Protein AF-A0A6N7QEK1-F1 (afdb_monomer)

Structure (mmCIF, N/CA/C/O backbone):
data_AF-A0A6N7QEK1-F1
#
_entry.id   AF-A0A6N7QEK1-F1
#
loop_
_atom_site.group_PDB
_atom_site.id
_atom_site.type_symbol
_atom_site.label_atom_id
_atom_site.label_alt_id
_atom_site.label_comp_id
_atom_site.label_asym_id
_atom_site.label_entity_id
_atom_site.label_seq_id
_atom_site.pdbx_PDB_ins_code
_atom_site.Cartn_x
_atom_site.Cartn_y
_atom_site.Cartn_z
_atom_site.occupancy
_atom_site.B_iso_or_equiv
_atom_site.auth_seq_id
_atom_site.auth_comp_id
_atom_site.auth_asym_id
_atom_site.auth_atom_id
_atom_site.pdbx_PDB_model_num
ATOM 1 N N . MET A 1 1 ? -31.176 -41.684 11.233 1.00 45.12 1 MET A N 1
ATOM 2 C CA . MET A 1 1 ? -31.061 -40.210 11.232 1.00 45.12 1 MET A CA 1
ATOM 3 C C . MET A 1 1 ? -29.591 -39.847 11.096 1.00 45.12 1 MET A C 1
ATOM 5 O O . MET A 1 1 ? -28.869 -39.969 12.072 1.00 45.12 1 MET A O 1
ATOM 9 N N . ILE A 1 2 ? -29.130 -39.475 9.901 1.00 43.88 2 ILE A N 1
ATOM 10 C CA . ILE A 1 2 ? -27.797 -38.887 9.700 1.00 43.88 2 ILE A CA 1
ATOM 11 C C . ILE A 1 2 ? -28.019 -37.669 8.807 1.00 43.88 2 ILE A C 1
ATOM 13 O O . ILE A 1 2 ? -28.323 -37.806 7.626 1.00 43.88 2 ILE A O 1
ATOM 17 N N . LEU A 1 3 ? -27.988 -36.487 9.421 1.00 45.28 3 LEU A N 1
ATOM 18 C CA . LEU A 1 3 ? -28.118 -35.204 8.742 1.00 45.28 3 LEU A CA 1
ATOM 19 C C . LEU A 1 3 ? -26.715 -34.811 8.254 1.00 45.28 3 LEU A C 1
ATOM 21 O O . LEU A 1 3 ? -25.863 -34.423 9.051 1.00 45.28 3 LEU A O 1
ATOM 25 N N . SER A 1 4 ? -26.451 -34.979 6.961 1.00 52.22 4 SER A N 1
ATOM 26 C CA . SER A 1 4 ? -25.190 -34.575 6.336 1.00 52.22 4 SER A CA 1
ATOM 27 C C . SER A 1 4 ? -25.137 -33.053 6.189 1.00 52.22 4 SER A C 1
ATOM 29 O O . SER A 1 4 ? -25.904 -32.457 5.436 1.00 52.22 4 SER A O 1
ATOM 31 N N . LEU A 1 5 ? -24.215 -32.432 6.923 1.00 52.25 5 LEU A N 1
ATOM 32 C CA . LEU A 1 5 ? -23.896 -31.010 6.857 1.00 52.25 5 LEU A CA 1
ATOM 33 C C . LEU A 1 5 ? -23.026 -30.749 5.611 1.00 52.25 5 LEU A C 1
ATOM 35 O O . LEU A 1 5 ? -21.840 -31.070 5.593 1.00 52.25 5 LEU A O 1
ATOM 39 N N . LEU A 1 6 ? -23.611 -30.189 4.552 1.00 54.72 6 LEU A N 1
ATOM 40 C CA . LEU A 1 6 ? -22.869 -29.710 3.383 1.00 54.72 6 LEU A CA 1
ATOM 41 C C . LEU A 1 6 ? -22.299 -28.317 3.682 1.00 54.72 6 LEU A C 1
ATOM 43 O O . LEU A 1 6 ? -23.001 -27.310 3.608 1.00 54.72 6 LEU A O 1
ATOM 47 N N . MET A 1 7 ? -21.009 -28.267 4.020 1.00 50.28 7 MET A N 1
ATOM 48 C CA . MET A 1 7 ? -20.210 -27.041 4.009 1.00 50.28 7 MET A CA 1
ATOM 49 C C . MET A 1 7 ? -20.130 -26.507 2.573 1.00 50.28 7 MET A C 1
ATOM 51 O O . MET A 1 7 ? -19.424 -27.053 1.727 1.00 50.28 7 MET A O 1
ATOM 55 N N . GLN A 1 8 ? -20.856 -25.425 2.297 1.00 48.22 8 GLN A N 1
ATOM 56 C CA . GLN A 1 8 ? -20.682 -24.637 1.081 1.00 48.22 8 GLN A CA 1
ATOM 57 C C . GLN A 1 8 ? -19.340 -23.906 1.167 1.00 48.22 8 GLN A C 1
ATOM 59 O O . GLN A 1 8 ? -19.201 -22.905 1.870 1.00 48.22 8 GLN A O 1
ATOM 64 N N . MET A 1 9 ? -18.335 -24.410 0.451 1.00 47.25 9 MET A N 1
ATOM 65 C CA . MET A 1 9 ? -17.132 -23.636 0.173 1.00 47.25 9 MET A CA 1
ATOM 66 C C . MET A 1 9 ? -17.516 -22.494 -0.766 1.00 47.25 9 MET A C 1
ATOM 68 O O . MET A 1 9 ? -17.665 -22.684 -1.971 1.00 47.25 9 MET A O 1
ATOM 72 N N . ALA A 1 10 ? -17.700 -21.300 -0.207 1.00 49.44 10 ALA A N 1
ATOM 73 C CA . ALA A 1 10 ? -17.768 -20.078 -0.987 1.00 49.44 10 ALA A CA 1
ATOM 74 C C . ALA A 1 10 ? -16.411 -19.882 -1.678 1.00 49.44 10 ALA A C 1
ATOM 76 O O . ALA A 1 10 ? -15.442 -19.410 -1.077 1.00 49.44 10 ALA A O 1
ATOM 77 N N . THR A 1 11 ? -16.328 -20.271 -2.948 1.00 48.81 11 THR A N 1
ATOM 78 C CA . THR A 1 11 ? -15.215 -19.926 -3.827 1.00 48.81 11 THR A CA 1
ATOM 79 C C . THR A 1 11 ? -15.265 -18.421 -4.054 1.00 48.81 11 THR A C 1
ATOM 81 O O . THR A 1 11 ? -15.904 -17.936 -4.987 1.00 48.81 11 THR A O 1
ATOM 84 N N . SER A 1 12 ? -14.634 -17.662 -3.158 1.00 50.06 12 SER A N 1
ATOM 85 C CA . SER A 1 12 ? -14.343 -16.254 -3.406 1.00 50.06 12 SER A CA 1
ATOM 86 C C . SER A 1 12 ? -13.367 -16.200 -4.575 1.00 50.06 12 SER A C 1
ATOM 88 O O . SER A 1 12 ? -12.164 -16.409 -4.427 1.00 50.06 12 SER A O 1
ATOM 90 N N . THR A 1 13 ? -13.909 -16.000 -5.774 1.00 53.50 13 THR A N 1
ATOM 91 C CA . THR A 1 13 ? -13.109 -15.711 -6.959 1.00 53.50 13 THR A CA 1
ATOM 92 C C . THR A 1 13 ? -12.228 -14.505 -6.641 1.00 53.50 13 THR A C 1
ATOM 94 O O . THR A 1 13 ? -12.760 -13.493 -6.165 1.00 53.50 13 THR A O 1
ATOM 97 N N . PRO A 1 14 ? -10.902 -14.594 -6.843 1.00 61.53 14 PRO A N 1
ATOM 98 C CA . PRO A 1 14 ? -10.021 -13.465 -6.597 1.00 61.53 14 PRO A CA 1
ATOM 99 C C . PRO A 1 14 ? -10.489 -12.261 -7.430 1.00 61.53 14 PRO A C 1
ATOM 101 O O . PRO A 1 14 ? -10.982 -12.443 -8.548 1.00 61.53 14 PRO A O 1
ATOM 104 N N . PRO A 1 15 ? -10.397 -11.035 -6.887 1.00 63.78 15 PRO A N 1
ATOM 105 C CA . PRO A 1 15 ? -10.829 -9.851 -7.611 1.00 63.78 15 PRO A CA 1
ATOM 106 C C . PRO A 1 15 ? -10.034 -9.736 -8.914 1.00 63.78 15 PRO A C 1
ATOM 108 O O . PRO A 1 15 ? -8.809 -9.825 -8.913 1.00 63.78 15 PRO A O 1
ATOM 111 N N . MET A 1 16 ? -10.744 -9.546 -10.027 1.00 64.25 16 MET A N 1
ATOM 112 C CA . MET A 1 16 ? -10.110 -9.340 -11.327 1.00 64.25 16 MET A CA 1
ATOM 113 C C . MET A 1 16 ? -9.205 -8.100 -11.282 1.00 64.25 16 MET A C 1
ATOM 115 O O . MET A 1 16 ? -9.597 -7.094 -10.662 1.00 64.25 16 MET A O 1
ATOM 119 N N . PRO A 1 17 ? -8.039 -8.137 -11.958 1.00 63.72 17 PRO A N 1
ATOM 120 C CA . PRO A 1 17 ? -7.184 -6.967 -12.077 1.00 63.72 17 PRO A CA 1
ATOM 121 C C . PRO A 1 17 ? -7.990 -5.798 -12.663 1.00 63.72 17 PRO A C 1
ATOM 123 O O . PRO A 1 17 ? -8.892 -6.010 -13.484 1.00 63.72 17 PRO A O 1
ATOM 126 N N . PRO A 1 18 ? -7.743 -4.563 -12.198 1.00 55.94 18 PRO A N 1
ATOM 127 C CA . PRO A 1 18 ? -8.453 -3.404 -12.711 1.00 55.94 18 PRO A CA 1
ATOM 128 C C . PRO A 1 18 ? -8.216 -3.269 -14.225 1.00 55.94 18 PRO A C 1
ATOM 130 O O . PRO A 1 18 ? -7.107 -3.527 -14.697 1.00 55.94 18 PRO A O 1
ATOM 133 N N . PRO A 1 19 ? -9.233 -2.865 -15.007 1.00 55.81 19 PRO A N 1
ATOM 134 C CA . PRO A 1 19 ? -8.999 -2.482 -16.390 1.00 55.81 19 PRO A CA 1
ATOM 135 C C . PRO A 1 19 ? -8.031 -1.295 -16.418 1.00 55.81 19 PRO A C 1
ATOM 137 O O . PRO A 1 19 ? -8.173 -0.361 -15.622 1.00 55.81 19 PRO A O 1
ATOM 140 N N . ALA A 1 20 ? -7.062 -1.330 -17.336 1.00 52.34 20 ALA A N 1
ATOM 141 C CA . ALA A 1 20 ? -6.162 -0.207 -17.564 1.00 52.34 20 ALA A CA 1
ATOM 142 C C . ALA A 1 20 ? -6.995 1.061 -17.811 1.00 52.34 20 ALA A C 1
ATOM 144 O O . ALA A 1 20 ? -7.919 1.055 -18.634 1.00 52.34 20 ALA A O 1
ATOM 145 N N . SER A 1 21 ? -6.712 2.137 -17.072 1.00 50.22 21 SER A N 1
ATOM 146 C CA . SER A 1 21 ? -7.396 3.410 -17.291 1.00 50.22 21 SER A CA 1
ATOM 147 C C . SER A 1 21 ? -7.115 3.862 -18.720 1.00 50.22 21 SER A C 1
ATOM 149 O O . SER A 1 21 ? -5.955 3.978 -19.116 1.00 50.22 21 SER A O 1
ATOM 151 N N . ARG A 1 22 ? -8.167 4.092 -19.513 1.00 48.38 22 ARG A N 1
ATOM 152 C CA . ARG A 1 22 ? -8.030 4.617 -20.874 1.00 48.38 22 ARG A CA 1
ATOM 153 C C . ARG A 1 22 ? -7.287 5.954 -20.815 1.00 48.38 22 ARG A C 1
ATOM 155 O O . ARG A 1 22 ? -7.847 6.948 -20.370 1.00 48.38 22 ARG A O 1
ATOM 162 N N . GLY A 1 23 ? -6.041 5.930 -21.282 1.00 58.25 23 GLY A N 1
ATOM 163 C CA . GLY A 1 23 ? -5.138 7.074 -21.360 1.00 58.25 23 GLY A CA 1
ATOM 164 C C . GLY A 1 23 ? -4.291 7.263 -20.099 1.00 58.25 23 GLY A C 1
ATOM 165 O O . GLY A 1 23 ? -4.827 7.410 -19.008 1.00 58.25 23 GLY A O 1
ATOM 166 N N . LEU A 1 24 ? -2.969 7.320 -20.296 1.00 63.78 24 LEU A N 1
ATOM 167 C CA . LEU A 1 24 ? -1.886 7.706 -19.374 1.00 63.78 24 LEU A CA 1
ATOM 168 C C . LEU A 1 24 ? -1.204 6.633 -18.525 1.00 63.78 24 LEU A C 1
ATOM 170 O O . LEU A 1 24 ? -0.053 6.886 -18.198 1.00 63.78 24 LEU A O 1
ATOM 174 N N . CYS A 1 25 ? -1.809 5.488 -18.203 1.00 74.06 25 CYS A N 1
ATOM 175 C CA . CYS A 1 25 ? -1.156 4.462 -17.376 1.00 74.06 25 CYS A CA 1
ATOM 176 C C . CYS A 1 25 ? -1.073 3.107 -18.084 1.00 74.06 25 CYS A C 1
ATOM 178 O O . CYS A 1 25 ? -2.095 2.573 -18.519 1.00 74.06 25 CYS A O 1
ATOM 180 N N . THR A 1 26 ? 0.125 2.526 -18.136 1.00 82.44 26 THR A N 1
ATOM 181 C CA . THR A 1 26 ? 0.377 1.222 -18.766 1.00 82.44 26 THR A CA 1
ATOM 182 C C . THR A 1 26 ? 0.891 0.235 -17.720 1.00 82.44 26 THR A C 1
ATOM 184 O O . THR A 1 26 ? 1.823 0.582 -16.992 1.00 82.44 26 THR A O 1
ATOM 187 N N . PRO A 1 27 ? 0.323 -0.983 -17.619 1.00 83.44 27 PRO A N 1
ATOM 188 C CA . PRO A 1 27 ? 0.877 -2.028 -16.770 1.00 83.44 27 PRO A CA 1
ATOM 189 C C . PRO A 1 27 ? 2.327 -2.342 -17.136 1.00 83.44 27 PRO A C 1
ATOM 191 O O . PRO A 1 27 ? 2.661 -2.449 -18.316 1.00 83.44 27 PRO A O 1
ATOM 194 N N . VAL A 1 28 ? 3.172 -2.522 -16.126 1.00 84.94 28 VAL A N 1
ATOM 195 C CA . VAL A 1 28 ? 4.573 -2.923 -16.295 1.00 84.94 28 VAL A CA 1
ATOM 196 C C . VAL A 1 28 ? 4.891 -4.139 -15.441 1.00 84.94 28 VAL A C 1
ATOM 198 O O . VAL A 1 28 ? 4.098 -4.555 -14.595 1.00 84.94 28 VAL A O 1
ATOM 201 N N . GLN A 1 29 ? 6.057 -4.735 -15.673 1.00 83.19 29 GLN A N 1
ATOM 202 C CA . GLN A 1 29 ? 6.479 -5.875 -14.877 1.00 83.19 29 GLN A CA 1
ATOM 203 C C . GLN A 1 29 ? 6.806 -5.462 -13.421 1.00 83.19 29 GLN A C 1
ATOM 205 O O . GLN A 1 29 ? 7.299 -4.353 -13.190 1.00 83.19 29 GLN A O 1
ATOM 210 N N . PRO A 1 30 ? 6.552 -6.338 -12.429 1.00 77.19 30 PRO A N 1
ATOM 211 C CA . PRO A 1 30 ? 6.791 -6.075 -11.005 1.00 77.19 30 PRO A CA 1
ATOM 212 C C . PRO A 1 30 ? 8.190 -5.570 -10.639 1.00 77.19 30 PRO A C 1
ATOM 214 O O . PRO A 1 30 ? 8.325 -4.750 -9.734 1.00 77.19 30 PRO A O 1
ATOM 217 N N . GLU A 1 31 ? 9.237 -6.005 -11.337 1.00 75.62 31 GLU A N 1
ATOM 218 C CA . GLU A 1 31 ? 10.616 -5.573 -11.075 1.00 75.62 31 GLU A CA 1
ATOM 219 C C . GLU A 1 31 ? 10.828 -4.058 -11.221 1.00 75.62 31 GLU A C 1
ATOM 221 O O . GLU A 1 31 ? 11.713 -3.497 -10.579 1.00 75.62 31 GLU A O 1
ATOM 226 N N . PHE A 1 32 ? 9.981 -3.373 -11.993 1.00 72.81 32 PHE A N 1
ATOM 227 C CA . PHE A 1 32 ? 10.042 -1.920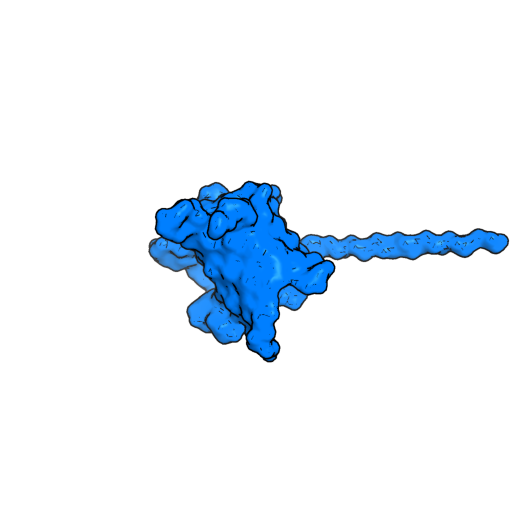 -12.146 1.00 72.81 32 PHE A CA 1
ATOM 228 C C . PHE A 1 32 ? 9.363 -1.167 -11.002 1.00 72.81 32 PHE A C 1
ATOM 230 O O . PHE A 1 32 ? 9.567 0.035 -10.850 1.00 72.81 32 PHE A O 1
ATOM 237 N N . ALA A 1 33 ? 8.554 -1.846 -10.188 1.00 64.81 33 ALA A N 1
ATOM 238 C CA . ALA A 1 33 ? 7.735 -1.196 -9.177 1.00 64.81 33 ALA A CA 1
ATOM 239 C C . ALA A 1 33 ? 8.567 -0.691 -7.975 1.00 64.81 33 ALA A C 1
ATOM 241 O O . ALA A 1 33 ? 8.103 0.180 -7.248 1.00 64.81 33 ALA A O 1
ATOM 242 N N . LYS A 1 34 ? 9.799 -1.187 -7.770 1.00 68.06 34 LYS A N 1
ATOM 243 C CA . LYS A 1 34 ? 10.653 -0.877 -6.599 1.00 68.06 34 LYS A CA 1
ATOM 244 C C . LYS A 1 34 ? 9.930 -1.063 -5.247 1.00 68.06 34 LYS A C 1
ATOM 246 O O . LYS A 1 34 ? 10.203 -0.341 -4.293 1.00 68.06 34 LYS A O 1
ATOM 251 N N . PHE A 1 35 ? 9.004 -2.021 -5.160 1.00 67.44 35 PHE A N 1
ATOM 252 C CA . PHE A 1 35 ? 8.377 -2.434 -3.899 1.00 67.44 35 PHE A CA 1
ATOM 253 C C . PHE A 1 35 ? 9.148 -3.608 -3.309 1.00 67.44 35 PHE A C 1
ATOM 255 O O . PHE A 1 35 ? 9.600 -4.487 -4.047 1.00 67.44 35 PHE A O 1
ATOM 262 N N . GLN A 1 36 ? 9.253 -3.642 -1.983 1.00 72.19 36 GLN A N 1
ATOM 263 C CA . GLN A 1 36 ? 9.688 -4.851 -1.297 1.00 72.19 36 GLN A CA 1
ATOM 264 C C . GLN A 1 36 ? 8.544 -5.870 -1.366 1.00 72.19 36 GLN A C 1
ATOM 266 O O . GLN A 1 36 ? 7.370 -5.535 -1.196 1.00 72.19 36 GLN A O 1
ATOM 271 N N . VAL A 1 37 ? 8.885 -7.100 -1.728 1.00 72.88 37 VAL A N 1
ATOM 272 C CA . VAL A 1 37 ? 7.934 -8.193 -1.944 1.00 72.88 37 VAL A CA 1
ATOM 273 C C . VAL A 1 37 ? 8.086 -9.201 -0.826 1.00 72.88 37 VAL A C 1
ATOM 275 O O . VAL A 1 37 ? 9.174 -9.348 -0.284 1.00 72.88 37 VAL A O 1
ATOM 278 N N . ASP A 1 38 ? 7.002 -9.901 -0.507 1.00 74.75 38 ASP A N 1
ATOM 279 C CA . ASP A 1 38 ? 6.962 -10.884 0.577 1.00 74.75 38 ASP A CA 1
ATOM 280 C C . ASP A 1 38 ? 7.258 -10.278 1.960 1.00 74.75 38 ASP A C 1
ATOM 282 O O . ASP A 1 38 ? 7.671 -10.978 2.887 1.00 74.75 38 ASP A O 1
ATOM 286 N N . GLU A 1 39 ? 6.936 -8.992 2.104 1.00 77.81 39 GLU A N 1
ATOM 287 C CA . GLU A 1 39 ? 7.063 -8.211 3.330 1.00 77.81 39 GLU A CA 1
ATOM 288 C C . GLU A 1 39 ? 5.703 -7.919 3.969 1.00 77.81 39 GLU A C 1
ATOM 290 O O . GLU A 1 39 ? 4.651 -7.873 3.308 1.00 77.81 39 GLU A O 1
ATOM 295 N N . ASP A 1 40 ? 5.757 -7.702 5.281 1.00 88.56 40 ASP A N 1
ATOM 296 C CA . ASP A 1 40 ? 4.643 -7.190 6.066 1.00 88.56 40 ASP A CA 1
ATOM 297 C C . ASP A 1 40 ? 4.806 -5.683 6.268 1.00 88.56 40 ASP A C 1
ATOM 299 O O . ASP A 1 40 ? 5.889 -5.183 6.565 1.00 88.56 40 ASP A O 1
ATOM 303 N N . TYR A 1 41 ? 3.703 -4.957 6.146 1.00 89.19 41 TYR A N 1
ATOM 304 C CA . TYR A 1 41 ? 3.635 -3.520 6.350 1.00 89.19 41 TYR A CA 1
ATOM 305 C C . TYR A 1 41 ? 2.640 -3.189 7.460 1.00 89.19 41 TYR A C 1
ATOM 307 O O . TYR A 1 41 ? 1.552 -3.767 7.527 1.00 89.19 41 TYR A O 1
ATOM 315 N N . HIS A 1 42 ? 2.955 -2.184 8.267 1.00 91.94 42 HIS A N 1
ATOM 316 C CA . HIS A 1 42 ? 1.965 -1.421 9.008 1.00 91.94 42 HIS A CA 1
ATOM 317 C C . HIS A 1 42 ? 1.234 -0.472 8.062 1.00 91.94 42 HIS A C 1
ATOM 319 O O . HIS A 1 42 ? 1.855 0.232 7.263 1.00 91.94 42 HIS A O 1
ATOM 325 N N . VAL A 1 43 ? -0.093 -0.423 8.173 1.00 90.25 43 VAL A N 1
ATOM 326 C CA . VAL A 1 43 ? -0.915 0.518 7.406 1.00 90.25 43 VAL A CA 1
ATOM 327 C C . VAL A 1 43 ? -1.612 1.499 8.326 1.00 90.25 43 VAL A C 1
ATOM 329 O O . VAL A 1 43 ? -2.125 1.121 9.382 1.00 90.25 43 VAL A O 1
ATOM 332 N N . ILE A 1 44 ? -1.651 2.758 7.902 1.00 90.31 44 ILE A N 1
ATOM 333 C CA . ILE A 1 44 ? -2.422 3.827 8.534 1.00 90.31 44 ILE A CA 1
ATOM 334 C C . ILE A 1 44 ? -3.203 4.522 7.431 1.00 90.31 44 ILE A C 1
ATOM 336 O O . ILE A 1 44 ? -2.640 4.868 6.397 1.00 90.31 44 ILE A O 1
ATOM 340 N N . GLY A 1 45 ? -4.493 4.752 7.634 1.00 87.75 45 GLY A N 1
ATOM 341 C CA . GLY A 1 45 ? -5.289 5.450 6.640 1.00 87.75 45 GLY A CA 1
ATOM 342 C C . GLY A 1 45 ? -6.516 6.135 7.206 1.00 87.75 45 GLY A C 1
ATOM 343 O O . GLY A 1 45 ? -6.837 6.034 8.390 1.00 87.75 45 GLY A O 1
ATOM 344 N N . GLN A 1 46 ? -7.220 6.841 6.331 1.00 85.62 46 GLN A N 1
ATOM 345 C CA . GLN A 1 46 ? -8.464 7.530 6.634 1.00 85.62 46 GLN A CA 1
ATOM 346 C C . GLN A 1 46 ? -9.551 7.080 5.665 1.00 85.62 46 GLN A C 1
ATOM 348 O O . GLN A 1 46 ? -9.406 7.196 4.452 1.00 85.62 46 GLN A O 1
ATOM 353 N N . GLN A 1 47 ? -10.671 6.583 6.181 1.00 77.00 47 GLN A N 1
ATOM 354 C CA . GLN A 1 47 ? -11.828 6.255 5.353 1.00 77.00 47 GLN A CA 1
ATOM 355 C C . GLN A 1 47 ? -12.436 7.537 4.783 1.00 77.00 47 GLN A C 1
ATOM 357 O O . GLN A 1 47 ? -12.914 8.372 5.543 1.00 77.00 47 GLN A O 1
ATOM 362 N N . ARG A 1 48 ? -12.525 7.673 3.455 1.00 72.44 48 ARG A N 1
ATOM 363 C CA . ARG A 1 48 ? -13.135 8.865 2.838 1.00 72.44 48 ARG A CA 1
ATOM 364 C C . ARG A 1 48 ? -14.567 9.115 3.317 1.00 72.44 48 ARG A C 1
ATOM 366 O O . ARG A 1 48 ? -14.907 10.232 3.682 1.00 72.44 48 ARG A O 1
ATOM 373 N N . ARG A 1 49 ? -15.422 8.084 3.291 1.00 73.94 49 ARG A N 1
ATOM 374 C CA . ARG A 1 49 ? -16.868 8.241 3.549 1.00 73.94 49 ARG A CA 1
ATOM 375 C C . ARG A 1 49 ? -17.167 8.738 4.965 1.00 73.94 49 ARG A C 1
ATOM 377 O O . ARG A 1 49 ? -18.169 9.406 5.170 1.00 73.94 49 ARG A O 1
ATOM 384 N N . THR A 1 50 ? -16.343 8.356 5.933 1.00 80.69 50 THR A N 1
ATOM 385 C CA . THR A 1 50 ? -16.598 8.589 7.362 1.00 80.69 50 THR A CA 1
ATOM 386 C C . THR A 1 50 ? -15.579 9.528 8.002 1.00 80.69 50 THR A C 1
ATOM 388 O O . THR A 1 50 ? -15.767 9.919 9.147 1.00 80.69 50 THR A O 1
ATOM 391 N N . GLY A 1 51 ? -14.470 9.834 7.322 1.00 80.81 51 GLY A N 1
ATOM 392 C CA . GLY A 1 51 ? -13.314 10.521 7.900 1.00 80.81 51 GLY A CA 1
ATOM 393 C C . GLY A 1 51 ? -12.580 9.712 8.976 1.00 80.81 51 GLY A C 1
ATOM 394 O O . GLY A 1 51 ? -11.622 10.211 9.566 1.00 80.81 51 GLY A O 1
ATOM 395 N N . LYS A 1 52 ? -13.006 8.473 9.255 1.00 84.50 52 LYS A N 1
ATOM 396 C CA . LYS A 1 52 ? -12.483 7.676 10.364 1.00 84.50 52 LYS A CA 1
ATOM 397 C C . LYS A 1 52 ? -11.072 7.185 10.053 1.00 84.50 52 LYS A C 1
ATOM 399 O O . LYS A 1 52 ? -10.853 6.536 9.028 1.00 84.50 52 LYS A O 1
ATOM 404 N N . LEU A 1 53 ? -10.150 7.450 10.973 1.00 88.62 53 LEU A N 1
ATOM 405 C CA . LEU A 1 53 ? -8.807 6.883 10.938 1.00 88.62 53 LEU A CA 1
ATOM 406 C C . LEU A 1 53 ? -8.848 5.381 11.229 1.00 88.62 53 LEU A C 1
ATOM 408 O O . LEU A 1 53 ? -9.644 4.907 12.047 1.00 88.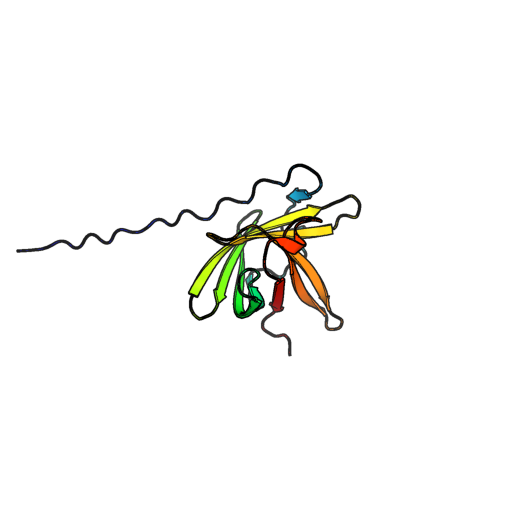62 53 LEU A O 1
ATOM 412 N N . TYR A 1 54 ? -7.985 4.636 10.558 1.00 88.62 54 TYR A N 1
ATOM 413 C CA . TYR A 1 54 ? -7.775 3.219 10.796 1.00 88.62 54 TYR A CA 1
ATOM 414 C C . TYR A 1 54 ? -6.290 2.882 10.740 1.00 88.62 54 TYR A C 1
ATOM 416 O O . TYR A 1 54 ? -5.502 3.561 10.085 1.00 88.62 54 TYR A O 1
ATOM 424 N N . SER A 1 55 ? -5.937 1.797 11.416 1.00 92.50 55 SER A N 1
ATOM 425 C CA . SER A 1 55 ? -4.626 1.175 11.336 1.00 92.50 55 SER A CA 1
ATOM 426 C C . SER A 1 55 ? -4.765 -0.338 11.217 1.00 92.50 55 SER A C 1
ATOM 428 O O . SER A 1 55 ? -5.826 -0.912 11.503 1.00 92.50 55 SER A O 1
ATOM 430 N N . GLY A 1 56 ? -3.707 -0.986 10.747 1.00 92.81 56 GLY A N 1
ATOM 431 C CA . GLY A 1 56 ? -3.706 -2.421 10.519 1.00 92.81 56 GLY A CA 1
ATOM 432 C C . GLY A 1 56 ? -2.380 -2.935 9.989 1.00 92.81 56 GLY A C 1
ATOM 433 O O . GLY A 1 56 ? -1.348 -2.272 10.106 1.00 92.81 56 GLY A O 1
ATOM 434 N N . THR A 1 57 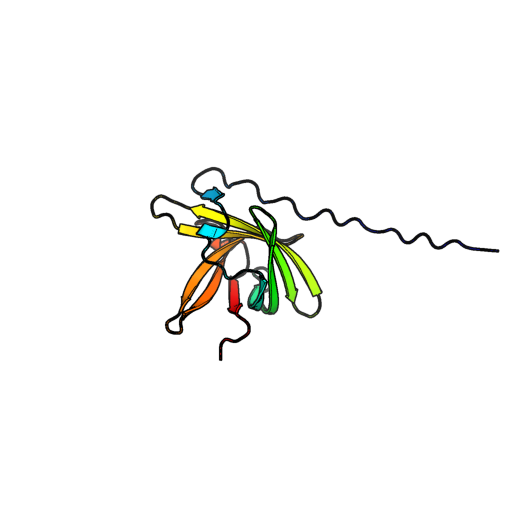? -2.437 -4.106 9.367 1.00 94.31 57 THR A N 1
ATOM 435 C CA . THR A 1 57 ? -1.303 -4.705 8.662 1.00 94.31 57 THR A CA 1
ATOM 436 C C . THR A 1 57 ? -1.647 -5.013 7.211 1.00 94.31 57 THR A C 1
ATOM 438 O O . THR A 1 57 ? -2.819 -5.138 6.842 1.00 94.31 57 THR A O 1
ATOM 441 N N . LEU A 1 58 ? -0.620 -5.131 6.381 1.00 92.56 58 LEU A N 1
ATOM 442 C CA . LEU A 1 58 ? -0.717 -5.483 4.975 1.00 92.56 58 LEU A CA 1
ATOM 443 C C . LEU A 1 58 ? 0.414 -6.439 4.605 1.00 92.56 58 LEU A C 1
ATOM 445 O O . LEU A 1 58 ? 1.579 -6.111 4.780 1.00 92.56 58 LEU A O 1
ATOM 449 N N . ARG A 1 59 ? 0.064 -7.586 4.029 1.00 92.25 59 ARG A N 1
ATOM 450 C CA . ARG A 1 59 ? 1.004 -8.488 3.355 1.00 92.25 59 ARG A CA 1
ATOM 451 C C . ARG A 1 59 ? 0.998 -8.187 1.861 1.00 92.25 59 ARG A C 1
ATOM 453 O O . ARG A 1 59 ? -0.085 -8.158 1.263 1.00 92.25 59 ARG A O 1
ATOM 460 N N . VAL A 1 60 ? 2.177 -8.037 1.262 1.00 89.38 60 VAL A N 1
ATOM 461 C CA . VAL A 1 60 ? 2.346 -7.902 -0.195 1.00 89.38 60 VAL A CA 1
ATOM 462 C C . VAL A 1 60 ? 3.079 -9.128 -0.726 1.00 89.38 60 VAL A C 1
ATOM 464 O O . VAL A 1 60 ? 4.211 -9.382 -0.336 1.00 89.38 60 VAL A O 1
ATOM 467 N N . GLN A 1 61 ? 2.457 -9.886 -1.626 1.00 90.12 61 GLN A N 1
ATOM 468 C CA . GLN A 1 61 ? 3.040 -11.105 -2.196 1.00 90.12 61 GLN A CA 1
ATOM 469 C C . GLN A 1 61 ? 3.072 -11.032 -3.721 1.00 90.12 61 GLN A C 1
ATOM 471 O O . GLN A 1 61 ? 2.073 -10.671 -4.343 1.00 90.12 61 GLN A O 1
ATOM 476 N N . ARG A 1 62 ? 4.193 -11.401 -4.349 1.00 88.69 62 ARG A N 1
ATOM 477 C CA . ARG A 1 62 ? 4.284 -11.453 -5.818 1.00 88.69 62 ARG A CA 1
ATOM 478 C C . ARG A 1 62 ? 3.548 -12.679 -6.363 1.00 88.69 62 ARG A C 1
ATOM 480 O O . ARG A 1 62 ? 3.797 -13.799 -5.931 1.00 88.69 62 ARG A O 1
ATOM 487 N N . VAL A 1 63 ? 2.692 -12.469 -7.363 1.00 89.19 63 VAL A N 1
ATOM 488 C CA . VAL A 1 63 ? 1.978 -13.529 -8.091 1.00 89.19 63 VAL A CA 1
ATOM 489 C C . VAL A 1 63 ? 2.094 -13.259 -9.593 1.00 89.19 63 VAL A C 1
ATOM 491 O O . VAL A 1 63 ? 1.308 -12.526 -10.191 1.00 89.19 63 VAL A O 1
ATOM 494 N 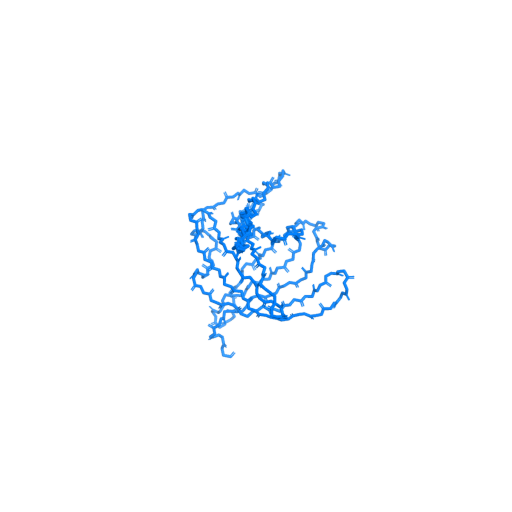N . GLY A 1 64 ? 3.124 -13.829 -10.224 1.00 88.25 64 GLY A N 1
ATOM 495 C CA . GLY A 1 64 ? 3.411 -13.599 -11.642 1.00 88.25 64 GLY A CA 1
ATOM 496 C C . GLY A 1 64 ? 3.695 -12.121 -11.945 1.00 88.25 64 GLY A C 1
ATOM 497 O O . GLY A 1 64 ? 4.712 -11.579 -11.504 1.00 88.25 64 GLY A O 1
ATOM 498 N N . SER A 1 65 ? 2.798 -11.488 -12.707 1.00 85.31 65 SER A N 1
ATOM 499 C CA . SER A 1 65 ? 2.887 -10.091 -13.163 1.00 85.31 65 SER A CA 1
ATOM 500 C C . SER A 1 65 ? 2.192 -9.068 -12.254 1.00 85.31 65 SER A C 1
ATOM 502 O O . SER A 1 65 ? 2.202 -7.878 -12.561 1.00 85.31 65 SER A O 1
ATOM 504 N N . HIS A 1 66 ? 1.587 -9.499 -11.148 1.00 88.25 66 HIS A N 1
ATOM 505 C CA . HIS A 1 66 ? 0.906 -8.622 -10.196 1.00 88.25 66 HIS A CA 1
ATOM 506 C C . HIS A 1 66 ? 1.289 -8.979 -8.758 1.00 88.25 66 HIS A C 1
ATOM 508 O O . HIS A 1 66 ? 2.030 -9.935 -8.506 1.00 88.25 66 HIS A O 1
ATOM 514 N N . TYR A 1 67 ? 0.770 -8.210 -7.807 1.00 89.56 67 TYR A N 1
ATOM 515 C CA . TYR A 1 67 ? 0.868 -8.516 -6.389 1.00 89.56 67 TYR A CA 1
ATOM 516 C C . TYR A 1 67 ? -0.497 -8.859 -5.817 1.00 89.56 67 TYR A C 1
ATOM 518 O O . TYR A 1 67 ? -1.496 -8.194 -6.101 1.00 89.56 67 TYR A O 1
ATOM 526 N N . GLN A 1 68 ? -0.524 -9.873 -4.967 1.00 92.56 68 GLN A N 1
ATOM 527 C CA . GLN A 1 68 ? -1.636 -10.133 -4.078 1.00 92.56 68 GLN A CA 1
ATOM 528 C C . GLN A 1 68 ? -1.440 -9.339 -2.786 1.00 92.56 68 GLN A C 1
ATOM 530 O O . GLN A 1 68 ? -0.355 -9.322 -2.205 1.00 92.56 68 GLN A O 1
ATOM 535 N N . LEU A 1 69 ? -2.515 -8.699 -2.337 1.00 92.06 69 LEU A N 1
ATOM 536 C CA . LEU A 1 69 ? -2.563 -7.946 -1.093 1.00 92.06 69 LEU A CA 1
ATOM 537 C C . LEU A 1 69 ? -3.468 -8.651 -0.090 1.00 92.06 69 LEU A C 1
ATOM 539 O O . LEU A 1 69 ? -4.579 -9.073 -0.434 1.00 92.06 69 LEU A O 1
ATOM 543 N N . ILE A 1 70 ? -3.033 -8.722 1.163 1.00 93.75 70 ILE A N 1
ATOM 544 C CA . ILE A 1 70 ? -3.877 -9.154 2.281 1.00 93.75 70 ILE A CA 1
ATOM 545 C C . ILE A 1 70 ? -3.793 -8.084 3.362 1.00 93.75 70 ILE A C 1
ATOM 547 O O . ILE A 1 70 ? -2.798 -8.000 4.076 1.00 93.75 70 ILE A O 1
ATOM 551 N N . ARG A 1 71 ? -4.839 -7.263 3.471 1.00 92.25 71 ARG A N 1
ATOM 552 C CA . ARG A 1 71 ? -4.941 -6.184 4.460 1.00 92.25 71 ARG A CA 1
ATOM 553 C C . ARG A 1 71 ? -5.778 -6.639 5.648 1.00 92.25 71 ARG A C 1
ATOM 555 O O . ARG A 1 71 ? -6.865 -7.176 5.449 1.00 92.25 71 ARG A O 1
ATOM 562 N N . VAL A 1 72 ? -5.318 -6.398 6.870 1.00 93.00 72 VAL A N 1
ATOM 563 C CA . VAL A 1 72 ? -6.058 -6.690 8.104 1.00 93.00 72 VAL A CA 1
ATOM 564 C C . VAL A 1 72 ? -6.275 -5.397 8.882 1.00 93.00 72 VAL A C 1
ATOM 566 O O . VAL A 1 72 ? -5.328 -4.826 9.409 1.00 93.00 72 VAL A O 1
ATOM 569 N N . VAL A 1 73 ? -7.526 -4.937 8.973 1.00 89.38 73 VAL A N 1
ATOM 570 C CA . VAL A 1 73 ? -7.913 -3.708 9.694 1.00 89.38 73 VAL A CA 1
ATOM 571 C C . VAL A 1 73 ? -9.052 -4.030 10.652 1.00 89.38 73 VAL A C 1
ATOM 573 O O . VAL A 1 73 ? -10.064 -4.610 10.255 1.00 89.38 73 VAL A O 1
ATOM 576 N N . GLY A 1 74 ? -8.896 -3.677 11.932 1.00 87.12 74 GLY A N 1
ATOM 577 C CA . GLY A 1 74 ? -9.899 -3.977 12.962 1.00 87.12 74 GLY A CA 1
ATOM 578 C C . GLY A 1 74 ? -10.252 -5.469 13.050 1.00 87.12 74 GLY A C 1
ATOM 579 O O . GLY A 1 74 ? -11.424 -5.815 13.181 1.00 87.12 74 GLY A O 1
ATOM 580 N N . GLY A 1 75 ? -9.256 -6.348 12.879 1.00 88.38 75 GLY A N 1
ATOM 581 C CA . GLY A 1 75 ? -9.418 -7.808 12.891 1.00 88.38 75 GLY A CA 1
ATOM 582 C C . GLY A 1 75 ? -10.062 -8.409 11.635 1.00 88.38 75 GLY A C 1
ATOM 583 O O . GLY A 1 75 ? -10.225 -9.624 11.558 1.00 88.38 75 GLY A O 1
ATOM 584 N N . LYS A 1 76 ? -10.423 -7.595 10.635 1.00 89.00 76 LYS A N 1
ATOM 585 C CA . LYS A 1 76 ? -11.025 -8.068 9.382 1.00 89.00 76 LYS A CA 1
ATOM 586 C C . LYS A 1 76 ? -9.984 -8.130 8.278 1.00 89.00 76 LYS A C 1
ATOM 588 O O . LYS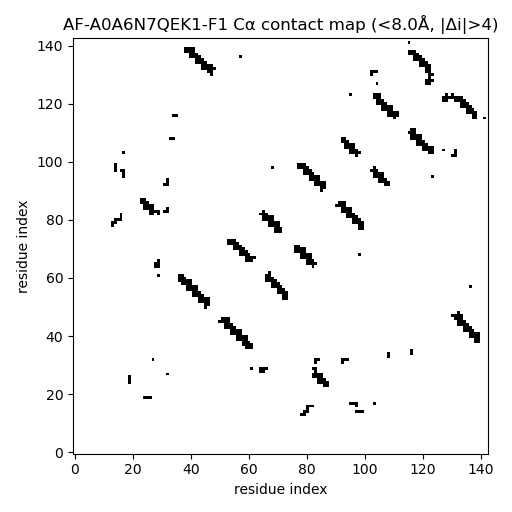 A 1 76 ? -9.350 -7.123 7.977 1.00 89.00 76 LYS A O 1
ATOM 593 N N . SER A 1 77 ? -9.855 -9.301 7.660 1.00 91.50 77 SER A N 1
ATOM 594 C CA . SER A 1 77 ? -8.996 -9.506 6.496 1.00 91.50 77 SER A CA 1
ATOM 595 C C . SER A 1 77 ? -9.737 -9.171 5.200 1.00 91.50 77 SER A C 1
ATOM 597 O O . SER A 1 77 ? -10.861 -9.626 4.983 1.00 91.50 77 SER A O 1
ATOM 599 N N . VAL A 1 78 ? -9.096 -8.389 4.335 1.00 89.50 78 VAL A N 1
ATOM 600 C CA . VAL A 1 78 ? -9.569 -8.017 3.001 1.00 89.50 78 VAL A CA 1
ATOM 601 C C . VAL A 1 78 ? -8.471 -8.337 1.994 1.00 89.50 78 VAL A C 1
ATOM 603 O O . VAL A 1 78 ? -7.323 -7.921 2.151 1.00 89.50 78 VAL A O 1
ATOM 606 N N . ARG A 1 79 ? -8.825 -9.079 0.943 1.00 92.56 79 ARG A N 1
ATOM 607 C CA . ARG A 1 79 ? -7.910 -9.394 -0.159 1.00 92.56 79 ARG A CA 1
ATOM 608 C C . ARG A 1 79 ? -7.975 -8.319 -1.233 1.00 92.56 79 ARG A C 1
ATOM 610 O O . ARG A 1 79 ? -9.048 -7.781 -1.513 1.00 92.56 79 ARG A O 1
ATOM 617 N N . GLY A 1 80 ? -6.842 -8.046 -1.859 1.00 91.12 80 GLY A N 1
ATOM 618 C CA . GLY A 1 80 ? -6.746 -7.146 -2.997 1.00 91.12 80 GLY A CA 1
ATOM 619 C C . GLY A 1 80 ? -5.698 -7.593 -4.001 1.00 91.12 80 GLY A C 1
ATOM 620 O O . GLY A 1 80 ? -4.971 -8.560 -3.779 1.00 91.12 80 GLY A O 1
ATOM 621 N N . VAL A 1 81 ? -5.644 -6.867 -5.108 1.00 91.69 81 VAL A N 1
ATOM 622 C CA . VAL A 1 81 ? -4.639 -7.025 -6.158 1.00 91.69 81 VAL A CA 1
ATOM 623 C C . VAL A 1 81 ? -4.002 -5.666 -6.408 1.00 91.69 81 VAL A C 1
ATOM 625 O O . VAL A 1 81 ? -4.715 -4.663 -6.486 1.00 91.69 81 VAL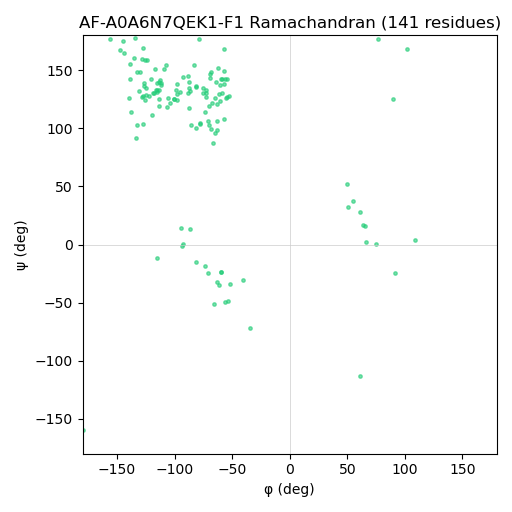 A O 1
ATOM 628 N N . ALA A 1 82 ? -2.678 -5.639 -6.543 1.00 88.88 82 ALA A N 1
ATOM 629 C CA . ALA A 1 82 ? -1.934 -4.479 -7.006 1.00 88.88 82 ALA A CA 1
ATOM 630 C C . ALA A 1 82 ? -1.246 -4.781 -8.336 1.00 88.88 82 ALA A C 1
ATOM 632 O O . ALA A 1 82 ? -0.595 -5.813 -8.489 1.00 88.88 82 ALA A O 1
ATOM 633 N N . THR A 1 83 ? -1.379 -3.871 -9.294 1.00 89.00 83 THR A N 1
ATOM 634 C CA . THR A 1 83 ? -0.715 -3.949 -10.598 1.00 89.00 83 THR A CA 1
ATOM 635 C C . THR A 1 83 ? 0.303 -2.816 -10.701 1.00 89.00 83 THR A C 1
ATOM 637 O O . THR A 1 83 ? -0.085 -1.661 -10.513 1.00 89.00 83 THR A O 1
ATOM 640 N N . PRO A 1 84 ? 1.583 -3.106 -10.986 1.00 86.12 84 PRO A N 1
ATOM 641 C CA . PRO A 1 84 ? 2.551 -2.077 -11.337 1.00 86.12 84 PRO A CA 1
ATOM 642 C C . PRO A 1 84 ? 2.108 -1.358 -12.600 1.00 86.12 84 PRO A C 1
ATOM 644 O O . PRO A 1 84 ? 1.815 -1.998 -13.610 1.00 86.12 84 PRO A O 1
ATOM 647 N N . VAL A 1 85 ? 2.081 -0.035 -12.559 1.00 83.50 85 VAL A N 1
ATOM 648 C CA . VAL A 1 85 ? 1.791 0.792 -13.726 1.00 83.50 85 VAL A CA 1
ATOM 649 C C . VAL A 1 85 ? 2.817 1.908 -13.836 1.00 83.50 85 VAL A C 1
ATOM 651 O O . VAL A 1 85 ? 3.318 2.414 -12.830 1.00 83.50 85 VAL A O 1
ATOM 654 N N . VAL A 1 86 ? 3.113 2.303 -15.066 1.00 79.94 86 VAL A N 1
ATOM 655 C CA . VAL A 1 86 ? 3.841 3.534 -15.372 1.00 79.94 86 VAL A CA 1
ATOM 656 C C . VAL A 1 86 ? 2.840 4.532 -15.916 1.00 79.94 86 VAL A C 1
ATOM 658 O O . VAL A 1 86 ? 2.106 4.212 -16.854 1.00 79.94 86 VAL A O 1
ATOM 661 N N . CYS A 1 87 ? 2.791 5.715 -15.305 1.00 74.50 87 CYS A N 1
ATOM 662 C CA . CYS A 1 87 ? 1.844 6.758 -15.661 1.00 74.50 87 CYS A CA 1
ATOM 663 C C . CYS A 1 87 ? 2.535 8.040 -16.149 1.00 74.50 87 CYS A C 1
ATOM 665 O O . CYS A 1 87 ? 3.385 8.591 -15.451 1.00 74.50 87 CYS A O 1
ATOM 667 N N . GLY A 1 88 ? 2.090 8.567 -17.293 1.00 70.44 88 GLY A N 1
ATOM 668 C CA . GLY A 1 88 ? 2.547 9.844 -17.853 1.00 70.44 88 GLY A CA 1
ATOM 669 C C . GLY A 1 88 ? 3.927 9.801 -18.533 1.00 70.44 88 GLY A C 1
ATOM 670 O O . GLY A 1 88 ? 4.578 8.759 -18.545 1.00 70.44 88 GLY A O 1
ATOM 671 N N . PRO A 1 89 ? 4.364 10.930 -19.127 1.00 62.47 89 PRO A N 1
ATOM 672 C CA . PRO A 1 89 ? 5.644 11.031 -19.838 1.00 62.47 89 PRO A CA 1
ATOM 673 C C . PRO A 1 89 ? 6.865 10.986 -18.905 1.00 62.47 89 PRO A C 1
ATOM 675 O O . PRO A 1 89 ? 7.931 10.575 -19.340 1.00 62.47 89 PRO A O 1
ATOM 678 N N . ASP A 1 90 ? 6.696 11.353 -17.630 1.00 60.28 90 ASP A N 1
ATOM 679 C CA . ASP A 1 90 ? 7.760 11.361 -16.611 1.00 60.28 90 ASP A CA 1
ATOM 680 C C . ASP A 1 90 ? 7.925 10.000 -15.901 1.00 60.28 90 ASP A C 1
ATOM 682 O O . ASP A 1 90 ? 8.531 9.919 -14.835 1.00 60.28 90 ASP A O 1
ATOM 686 N N . GLU A 1 91 ? 7.321 8.944 -16.456 1.00 62.44 91 GLU A N 1
ATOM 687 C CA . GLU A 1 91 ? 7.393 7.562 -15.971 1.00 62.44 91 GLU A CA 1
ATOM 688 C C . GLU A 1 91 ? 7.104 7.395 -14.467 1.00 62.44 91 GLU A C 1
ATOM 690 O O . GLU A 1 91 ? 7.854 6.768 -13.715 1.00 62.44 91 GLU A O 1
ATOM 695 N N . VAL A 1 92 ? 5.982 7.939 -13.983 1.00 63.19 92 VAL A N 1
ATOM 696 C CA . VAL A 1 92 ? 5.637 7.791 -12.564 1.00 63.19 92 VAL A CA 1
ATOM 697 C C . VAL A 1 92 ? 5.238 6.340 -12.291 1.00 63.19 92 VAL A C 1
ATOM 699 O O . VAL A 1 92 ? 4.144 5.907 -12.660 1.00 63.19 92 VAL A O 1
ATOM 702 N N . HIS A 1 93 ? 6.122 5.597 -11.624 1.00 67.00 93 HIS A N 1
ATOM 703 C CA . HIS A 1 93 ? 5.851 4.241 -11.153 1.00 67.00 93 HIS A CA 1
ATOM 704 C C . HIS A 1 93 ? 4.841 4.268 -10.002 1.00 67.00 93 HIS A C 1
ATOM 706 O O . HIS A 1 93 ? 5.091 4.858 -8.945 1.00 67.00 93 HIS A O 1
ATOM 712 N N . LEU A 1 94 ? 3.701 3.612 -10.207 1.00 76.19 94 LEU A N 1
ATOM 713 C CA . LEU A 1 94 ? 2.639 3.464 -9.218 1.00 76.19 94 LEU A CA 1
ATOM 714 C C . LEU A 1 94 ? 2.249 1.990 -9.077 1.00 76.19 94 LEU A C 1
ATOM 716 O O . LEU A 1 94 ? 2.438 1.183 -9.987 1.00 76.19 94 LEU A O 1
ATOM 720 N N . LEU A 1 95 ? 1.620 1.656 -7.955 1.00 83.94 95 LEU A N 1
ATOM 721 C CA . LEU A 1 95 ? 0.740 0.496 -7.869 1.00 83.94 95 LEU A CA 1
ATOM 722 C C . LEU A 1 95 ? -0.696 0.948 -8.030 1.00 83.94 95 LEU A C 1
ATOM 724 O O . LEU A 1 95 ? -1.175 1.755 -7.238 1.00 83.94 95 LEU A O 1
ATOM 728 N N . GLN A 1 96 ? -1.400 0.375 -8.997 1.00 86.31 96 GLN A N 1
ATOM 729 C CA . GLN A 1 96 ? -2.849 0.457 -9.049 1.00 86.31 96 GLN A CA 1
ATOM 730 C C . GLN A 1 96 ? -3.437 -0.687 -8.226 1.00 86.31 96 GLN A C 1
ATOM 732 O O . GLN A 1 96 ? -3.233 -1.860 -8.541 1.00 86.31 96 GLN A O 1
ATOM 737 N N . ILE A 1 97 ? -4.169 -0.346 -7.174 1.00 86.88 97 ILE A N 1
ATOM 738 C CA . ILE A 1 97 ? -4.673 -1.275 -6.170 1.00 86.88 97 ILE A CA 1
ATOM 739 C C . ILE A 1 97 ? -6.182 -1.376 -6.242 1.00 86.88 97 ILE A C 1
ATOM 741 O O . ILE A 1 97 ? -6.888 -0.381 -6.408 1.00 86.88 97 ILE A O 1
ATOM 745 N N . ARG A 1 98 ? -6.686 -2.592 -6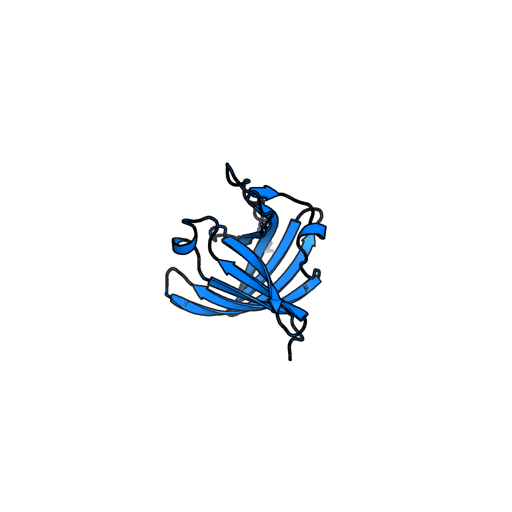.045 1.00 86.12 98 ARG A N 1
ATOM 746 C CA . ARG A 1 98 ? -8.102 -2.861 -5.840 1.00 86.12 98 ARG A CA 1
ATOM 747 C C . ARG A 1 98 ? -8.289 -3.895 -4.738 1.00 86.12 98 ARG A C 1
ATOM 749 O O . ARG A 1 98 ? -7.930 -5.058 -4.916 1.00 86.12 98 ARG A O 1
ATOM 756 N N . TYR A 1 99 ? -8.891 -3.486 -3.627 1.00 84.75 99 TYR A N 1
ATOM 757 C CA . TYR A 1 99 ? -9.405 -4.418 -2.625 1.00 84.75 99 TYR A CA 1
ATOM 758 C C . TYR A 1 99 ? -10.794 -4.929 -3.017 1.00 84.75 99 TYR A C 1
ATOM 760 O O . TYR A 1 99 ? -11.537 -4.277 -3.756 1.00 84.75 99 TYR A O 1
ATOM 768 N N . ALA A 1 100 ? -11.153 -6.114 -2.524 1.00 79.12 100 ALA A N 1
ATOM 769 C CA . ALA A 1 100 ? -12.492 -6.658 -2.695 1.00 79.12 100 ALA A CA 1
ATOM 770 C C . ALA A 1 100 ? -13.540 -5.665 -2.157 1.00 79.12 100 ALA A C 1
ATOM 772 O O . ALA A 1 100 ? -13.474 -5.254 -1.003 1.00 79.12 100 ALA A O 1
ATOM 773 N N . ASN A 1 101 ? -14.517 -5.307 -2.996 1.00 74.31 101 ASN A N 1
ATOM 774 C CA . ASN A 1 101 ? -15.611 -4.374 -2.685 1.00 74.31 101 ASN A CA 1
ATOM 775 C C . ASN A 1 101 ? -15.204 -2.913 -2.411 1.00 74.31 101 ASN A C 1
ATOM 777 O O . ASN A 1 101 ? -16.022 -2.145 -1.905 1.00 74.31 101 ASN A O 1
ATOM 781 N N . GLU A 1 102 ? -13.990 -2.499 -2.781 1.00 75.81 102 GLU A N 1
ATOM 782 C CA . GLU A 1 102 ? -13.547 -1.103 -2.685 1.00 75.81 102 GLU A CA 1
ATOM 783 C C . GLU A 1 102 ? -13.226 -0.523 -4.073 1.00 75.81 102 GLU A C 1
ATOM 785 O O . GLU A 1 102 ? -12.840 -1.267 -4.985 1.00 75.81 102 GLU A O 1
ATOM 790 N N . PRO A 1 103 ? -13.387 0.800 -4.273 1.00 74.12 103 PRO A N 1
ATOM 791 C CA . PRO A 1 103 ? -12.918 1.449 -5.490 1.00 74.12 103 PRO A CA 1
ATOM 792 C C . PRO A 1 103 ? -11.395 1.333 -5.620 1.00 74.12 103 PRO A C 1
ATOM 794 O O . PRO A 1 103 ? -10.677 1.258 -4.623 1.00 74.12 103 PRO A O 1
ATOM 797 N N . ALA A 1 104 ? -10.901 1.335 -6.858 1.00 76.88 104 ALA A N 1
ATOM 798 C CA . ALA A 1 104 ? -9.468 1.294 -7.106 1.00 76.88 104 ALA A CA 1
ATOM 799 C C . ALA A 1 104 ? -8.779 2.598 -6.668 1.00 76.88 104 ALA A C 1
ATOM 801 O O . ALA A 1 104 ? -9.357 3.684 -6.773 1.00 76.88 104 ALA A O 1
ATOM 802 N N . PHE A 1 105 ? -7.532 2.492 -6.225 1.00 79.25 105 PHE A N 1
ATOM 803 C CA . PHE A 1 105 ? -6.697 3.623 -5.822 1.00 79.25 105 PHE A CA 1
ATOM 804 C C . PHE A 1 105 ? -5.235 3.372 -6.206 1.00 79.25 105 PHE A C 1
ATOM 806 O O . PHE A 1 105 ? -4.869 2.253 -6.555 1.00 79.25 105 PHE A O 1
ATOM 813 N N . ASN A 1 106 ? -4.408 4.412 -6.192 1.00 81.38 106 ASN A N 1
ATOM 814 C CA . ASN A 1 106 ? -3.014 4.361 -6.614 1.00 81.38 106 ASN A CA 1
ATOM 815 C C . ASN A 1 106 ? -2.075 4.595 -5.429 1.00 81.38 106 ASN A C 1
ATOM 817 O O . ASN A 1 106 ? -2.302 5.497 -4.627 1.00 81.38 106 ASN A O 1
ATOM 821 N N . CYS A 1 107 ? -0.978 3.850 -5.368 1.00 81.12 107 CYS A N 1
ATOM 822 C CA . CYS A 1 107 ? 0.102 4.089 -4.419 1.00 81.12 107 CYS A CA 1
ATOM 823 C C . CYS A 1 107 ? 1.380 4.468 -5.144 1.00 81.12 107 CYS A C 1
ATOM 825 O O . CYS A 1 107 ? 1.806 3.775 -6.069 1.00 81.12 107 CYS A O 1
ATOM 827 N N . LYS A 1 108 ? 2.015 5.542 -4.685 1.00 79.25 108 LYS A N 1
ATOM 828 C CA . LYS A 1 108 ? 3.376 5.896 -5.069 1.00 79.25 108 LYS A CA 1
ATOM 829 C C . LYS A 1 108 ? 4.325 5.412 -3.984 1.00 79.25 108 LYS A C 1
ATOM 831 O O . LYS A 1 108 ? 4.114 5.716 -2.811 1.00 79.25 108 LYS A O 1
ATOM 836 N N . MET A 1 109 ? 5.371 4.697 -4.382 1.00 76.19 109 MET A N 1
ATOM 837 C CA . MET A 1 109 ? 6.465 4.378 -3.474 1.00 76.19 109 MET A CA 1
ATOM 838 C C . MET A 1 109 ? 7.427 5.559 -3.388 1.00 76.19 109 MET A C 1
ATOM 840 O O . MET A 1 109 ? 7.778 6.178 -4.395 1.00 76.19 109 MET A O 1
ATOM 844 N N . SER A 1 110 ? 7.851 5.864 -2.173 1.00 73.31 110 SER A N 1
ATOM 845 C CA . SER A 1 110 ? 8.909 6.820 -1.882 1.00 73.31 110 SER A CA 1
ATOM 846 C C . SER A 1 110 ? 9.903 6.174 -0.932 1.00 73.31 110 SER A C 1
ATOM 848 O O . SER A 1 110 ? 9.535 5.323 -0.130 1.00 73.31 110 SER A O 1
ATOM 850 N N . ILE A 1 111 ? 11.164 6.562 -1.042 1.00 71.12 111 ILE A N 1
ATOM 851 C CA . ILE A 1 111 ? 12.197 6.163 -0.093 1.00 71.12 111 ILE A CA 1
ATOM 852 C C . ILE A 1 111 ? 12.382 7.352 0.849 1.00 71.12 111 ILE A C 1
ATOM 854 O O . ILE A 1 111 ? 12.555 8.478 0.375 1.00 71.12 111 ILE A O 1
ATOM 858 N N . ASN A 1 112 ? 12.265 7.129 2.157 1.00 69.31 112 ASN A N 1
ATOM 859 C CA . ASN A 1 112 ? 12.533 8.176 3.143 1.00 69.31 112 ASN A CA 1
ATOM 860 C C . ASN A 1 112 ? 14.053 8.356 3.358 1.00 69.31 112 ASN A C 1
ATOM 862 O O . ASN A 1 112 ? 14.863 7.625 2.791 1.00 69.31 112 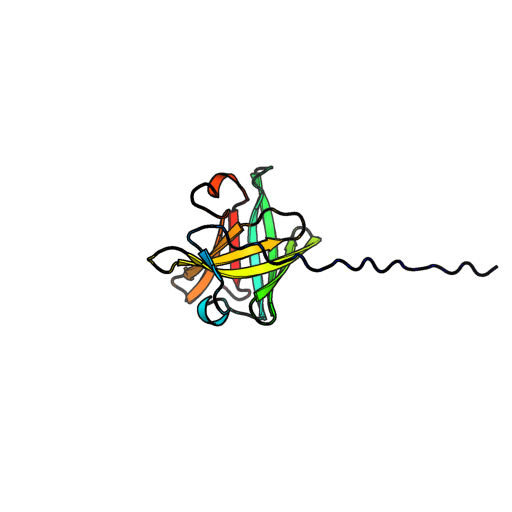ASN A O 1
ATOM 866 N N . TYR A 1 113 ? 14.452 9.331 4.180 1.00 68.00 113 TYR A N 1
ATOM 867 C CA . TYR A 1 113 ? 15.870 9.605 4.463 1.00 68.00 113 TYR A CA 1
ATOM 868 C C . TYR A 1 113 ? 16.621 8.420 5.093 1.00 68.00 113 TYR A C 1
ATOM 870 O O . TYR A 1 113 ? 17.832 8.313 4.928 1.00 68.00 113 TYR A O 1
ATOM 878 N N . ASP A 1 114 ? 15.897 7.508 5.739 1.00 67.94 114 ASP A N 1
ATOM 879 C CA . ASP A 1 114 ? 16.437 6.322 6.406 1.00 67.94 114 ASP A CA 1
ATOM 880 C C . ASP A 1 114 ? 16.407 5.067 5.508 1.00 67.94 114 ASP A C 1
ATOM 882 O O . ASP A 1 114 ? 16.583 3.946 5.977 1.00 67.94 114 ASP A O 1
ATOM 886 N N . ASN A 1 115 ? 16.195 5.239 4.197 1.00 63.53 115 ASN A N 1
ATOM 887 C CA . ASN A 1 115 ? 16.088 4.173 3.194 1.00 63.53 115 ASN A CA 1
ATOM 888 C C . ASN A 1 115 ? 14.904 3.201 3.372 1.00 63.53 115 ASN A C 1
ATOM 890 O O . ASN A 1 115 ? 14.863 2.146 2.730 1.00 63.53 115 ASN A O 1
ATOM 894 N N . TYR A 1 116 ? 13.894 3.558 4.166 1.00 68.12 116 TYR A N 1
ATOM 895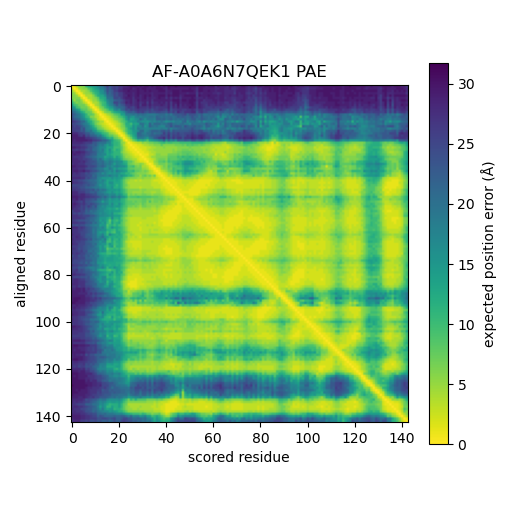 C CA . TYR A 1 116 ? 12.648 2.800 4.245 1.00 68.12 116 TYR A CA 1
ATOM 896 C C . TYR A 1 116 ? 11.711 3.156 3.093 1.00 68.12 116 TYR A C 1
ATOM 898 O O . TYR A 1 116 ? 11.497 4.320 2.746 1.00 68.12 116 TYR A O 1
ATOM 906 N N . SER A 1 117 ? 11.125 2.114 2.509 1.00 71.38 117 SER A N 1
ATOM 907 C CA . SER A 1 117 ? 10.127 2.216 1.447 1.00 71.38 117 SER A CA 1
ATOM 908 C C . SER A 1 117 ? 8.766 2.577 2.045 1.00 71.38 117 SER A C 1
ATOM 910 O O . SER A 1 117 ? 8.109 1.721 2.629 1.00 71.38 117 SER A O 1
ATOM 912 N N . VAL A 1 118 ? 8.337 3.832 1.900 1.00 80.00 118 VAL A N 1
ATOM 913 C CA . VAL A 1 118 ? 7.022 4.318 2.341 1.00 80.00 118 VAL A CA 1
ATOM 914 C C . VAL A 1 118 ? 6.103 4.478 1.138 1.00 80.00 118 VAL A C 1
ATOM 916 O O . VAL A 1 118 ? 6.394 5.249 0.214 1.00 80.00 118 VAL A O 1
ATOM 919 N N . ALA A 1 119 ? 4.963 3.788 1.159 1.00 81.50 119 ALA A N 1
ATOM 920 C CA . ALA A 1 119 ? 3.929 3.988 0.152 1.00 81.50 119 ALA A CA 1
ATOM 921 C C . ALA A 1 119 ? 2.986 5.107 0.596 1.00 81.50 119 ALA A C 1
ATOM 923 O O . ALA A 1 119 ? 2.473 5.070 1.711 1.00 81.50 119 ALA A O 1
ATOM 924 N N . SER A 1 120 ? 2.729 6.071 -0.286 1.00 82.44 120 SER A N 1
ATOM 925 C CA . SER A 1 120 ? 1.637 7.037 -0.142 1.00 82.44 120 SER A CA 1
ATOM 926 C C . SER A 1 120 ? 0.543 6.692 -1.138 1.00 82.44 120 SER A C 1
ATOM 928 O O . SER A 1 120 ? 0.770 6.701 -2.352 1.00 82.44 120 SER A O 1
ATOM 930 N N . CYS A 1 121 ? -0.638 6.385 -0.624 1.00 83.19 121 CYS A N 1
ATOM 931 C CA . CYS A 1 121 ? -1.768 5.919 -1.398 1.00 83.19 121 CYS A CA 1
ATOM 932 C C . CYS A 1 121 ? -2.896 6.937 -1.378 1.00 83.19 121 CYS A C 1
ATOM 934 O O . CYS A 1 121 ? -3.306 7.441 -0.330 1.00 83.19 121 CYS A O 1
ATOM 936 N N . GLY A 1 122 ? -3.425 7.196 -2.561 1.00 75.25 122 GLY A N 1
ATOM 937 C CA . GLY A 1 122 ? -4.578 8.043 -2.764 1.00 75.25 122 GLY A CA 1
ATOM 938 C C . GLY A 1 122 ? -5.381 7.541 -3.954 1.00 75.25 122 GLY A C 1
ATOM 939 O O . GLY A 1 122 ? -4.934 6.684 -4.712 1.00 75.25 122 GLY A O 1
ATOM 940 N N . PRO A 1 123 ? -6.598 8.028 -4.135 1.00 68.69 123 PRO A N 1
ATOM 941 C CA . PRO A 1 123 ? -7.436 7.618 -5.255 1.00 68.69 123 PRO A CA 1
ATOM 942 C C . PRO A 1 123 ? -6.798 7.844 -6.627 1.00 68.69 123 PRO A C 1
ATOM 944 O O . PRO A 1 123 ? -6.023 8.774 -6.838 1.00 68.69 123 PRO A O 1
ATOM 947 N N . GLY A 1 124 ? -7.151 6.979 -7.579 1.00 55.16 124 GLY A N 1
ATOM 948 C CA . GLY A 1 124 ? -6.552 6.994 -8.910 1.00 55.16 124 GLY A CA 1
ATOM 949 C C . GLY A 1 124 ? -7.016 8.165 -9.783 1.00 55.16 124 GLY A C 1
ATOM 950 O O . GLY A 1 124 ? -8.214 8.384 -9.936 1.00 55.16 124 GLY A O 1
ATOM 951 N N . GLY A 1 125 ? -6.061 8.882 -10.391 1.00 49.56 125 GLY A N 1
ATOM 952 C CA . GLY A 1 125 ? -6.287 9.987 -11.340 1.00 49.56 125 GLY A CA 1
ATOM 953 C C . GLY A 1 125 ? -6.112 11.395 -10.748 1.00 49.56 125 GLY A C 1
ATOM 954 O O . GLY A 1 125 ? -6.037 11.567 -9.534 1.00 49.56 125 GLY A O 1
ATOM 955 N N . ARG A 1 126 ? -6.071 12.427 -11.611 1.00 41.47 126 ARG A N 1
ATOM 956 C CA . ARG A 1 126 ? -6.036 13.853 -11.199 1.00 41.47 126 ARG A CA 1
ATOM 957 C C . ARG A 1 126 ? -7.287 14.253 -10.404 1.00 41.47 126 ARG A C 1
ATOM 959 O O . ARG A 1 126 ? -7.175 14.996 -9.439 1.00 41.47 126 ARG A O 1
ATOM 966 N N . ASP A 1 127 ? -8.431 13.668 -10.756 1.00 38.78 127 ASP A N 1
ATOM 967 C CA . ASP A 1 127 ? -9.723 13.825 -10.065 1.00 38.78 127 ASP A CA 1
ATOM 968 C C . ASP A 1 127 ? -9.969 12.727 -9.022 1.00 38.78 127 ASP A C 1
ATOM 970 O O . ASP A 1 127 ? -10.979 12.717 -8.313 1.00 38.78 127 ASP A O 1
ATOM 974 N N . GLY A 1 128 ? -9.012 11.799 -8.922 1.00 36.50 128 GLY A N 1
ATOM 975 C CA . GLY A 1 128 ? -9.010 10.711 -7.972 1.00 36.50 128 GLY A CA 1
ATOM 976 C C . GLY A 1 128 ? -9.187 11.251 -6.572 1.00 36.50 128 GLY A C 1
ATOM 977 O O . GLY A 1 128 ? -10.073 10.763 -5.896 1.00 36.50 128 GLY A O 1
ATOM 978 N N . TRP A 1 129 ? -8.424 12.272 -6.158 1.00 33.59 129 TRP A N 1
ATOM 979 C CA . TRP A 1 129 ? -8.328 12.824 -4.787 1.00 33.59 129 TRP A CA 1
ATOM 980 C C . TRP A 1 129 ? -9.647 12.950 -4.022 1.00 33.59 129 TRP A C 1
ATOM 982 O O . TRP A 1 129 ? -9.667 12.791 -2.804 1.00 33.59 129 TRP A O 1
ATOM 992 N N . ALA A 1 130 ? -10.756 13.167 -4.729 1.00 35.66 130 ALA A N 1
ATOM 993 C CA . ALA A 1 130 ? -12.076 13.111 -4.138 1.00 35.66 130 ALA A CA 1
ATOM 994 C C . ALA A 1 130 ? -12.435 11.687 -3.657 1.00 35.66 130 ALA A C 1
ATOM 996 O O . ALA A 1 130 ? -12.782 11.572 -2.503 1.00 35.66 130 ALA A O 1
ATOM 997 N N . VAL A 1 131 ? -12.298 10.653 -4.503 1.00 36.38 131 VAL A N 1
ATOM 998 C CA . VAL A 1 131 ? -12.594 9.186 -4.570 1.00 36.38 131 VAL A CA 1
ATOM 999 C C . VAL A 1 131 ? -12.513 8.238 -3.353 1.00 36.38 131 VAL A C 1
ATOM 1001 O O . VAL A 1 131 ? -13.507 7.701 -2.850 1.00 36.38 131 VAL A O 1
ATOM 1004 N N . THR A 1 132 ? -11.290 7.958 -2.916 1.00 51.53 132 THR A N 1
ATOM 1005 C CA . THR A 1 132 ? -10.927 6.909 -1.956 1.00 51.53 132 THR A CA 1
ATOM 1006 C C . THR A 1 132 ? -10.136 7.532 -0.818 1.00 51.53 132 THR A C 1
ATOM 1008 O O . THR A 1 132 ? -9.616 8.634 -0.947 1.00 51.53 132 THR A O 1
ATOM 1011 N N . GLY A 1 133 ? -10.100 6.859 0.326 1.00 58.25 133 GLY A N 1
ATOM 1012 C CA . GLY A 1 133 ? -9.323 7.323 1.471 1.00 58.25 133 GLY A CA 1
ATOM 1013 C C . GLY A 1 133 ? -7.837 7.521 1.160 1.00 58.25 133 GLY A C 1
ATOM 1014 O O . GLY A 1 133 ? -7.348 7.057 0.129 1.00 58.25 133 GLY A O 1
ATOM 1015 N N . LEU A 1 134 ? -7.129 8.171 2.081 1.00 78.75 134 LEU A N 1
ATOM 1016 C CA . LEU A 1 134 ? -5.666 8.198 2.096 1.00 78.75 134 LEU A CA 1
ATOM 1017 C C . LEU A 1 134 ? -5.160 6.986 2.886 1.00 78.75 134 LEU A C 1
ATOM 1019 O O . LEU A 1 134 ? -5.753 6.639 3.910 1.00 78.75 134 LEU A O 1
ATOM 1023 N N . GLU A 1 135 ? -4.097 6.340 2.420 1.00 85.44 135 GLU A N 1
ATOM 1024 C CA . GLU A 1 135 ? -3.432 5.236 3.127 1.00 85.44 135 GLU A CA 1
ATOM 1025 C C . GLU A 1 135 ? -1.911 5.401 3.000 1.00 85.44 135 GLU A C 1
ATOM 1027 O O . GLU A 1 135 ? -1.414 5.851 1.970 1.00 85.44 135 GLU A O 1
ATOM 1032 N N . ALA A 1 136 ? -1.172 5.073 4.053 1.00 88.69 136 ALA A N 1
ATOM 1033 C CA . ALA A 1 136 ? 0.281 5.045 4.072 1.00 88.69 136 ALA A CA 1
ATOM 1034 C C . ALA A 1 136 ? 0.759 3.679 4.565 1.00 88.69 136 ALA A C 1
ATOM 1036 O O . ALA A 1 136 ? 0.161 3.114 5.488 1.00 88.69 136 ALA A O 1
ATOM 1037 N N . TRP A 1 137 ? 1.806 3.142 3.936 1.00 89.38 137 TRP A N 1
ATOM 1038 C CA . TRP A 1 137 ? 2.386 1.842 4.287 1.00 89.38 137 TRP A CA 1
ATOM 1039 C C . TRP A 1 137 ? 3.811 2.012 4.787 1.00 89.38 137 TRP A C 1
ATOM 1041 O O . TRP A 1 137 ? 4.618 2.673 4.130 1.00 89.38 137 TRP A O 1
ATOM 1051 N N . TYR A 1 138 ? 4.116 1.359 5.902 1.00 87.12 138 TYR A N 1
ATOM 1052 C CA . TYR A 1 138 ? 5.424 1.367 6.546 1.00 87.12 138 TYR A CA 1
ATOM 1053 C C . TYR A 1 138 ? 5.903 -0.075 6.711 1.00 87.12 138 TYR A C 1
ATOM 1055 O O . TYR A 1 138 ? 5.133 -0.885 7.220 1.00 87.12 138 TYR A O 1
ATOM 1063 N N . PRO A 1 139 ? 7.118 -0.435 6.277 1.00 85.12 139 PRO A N 1
ATOM 1064 C CA . PRO A 1 139 ? 7.615 -1.800 6.401 1.00 85.12 139 PRO A CA 1
ATOM 1065 C C . PRO A 1 139 ? 7.751 -2.190 7.880 1.00 85.12 139 PRO A C 1
ATOM 1067 O O . PRO A 1 139 ? 8.180 -1.377 8.705 1.00 85.12 139 PRO A O 1
ATOM 1070 N N . ASN A 1 140 ? 7.388 -3.427 8.224 1.00 73.56 140 ASN A N 1
ATOM 1071 C CA . ASN A 1 140 ? 7.650 -3.982 9.551 1.00 73.56 140 ASN A CA 1
ATOM 1072 C C . ASN A 1 140 ? 9.171 -4.048 9.762 1.00 73.56 140 ASN A C 1
ATOM 1074 O O . ASN A 1 140 ? 9.875 -4.696 8.996 1.00 73.56 140 ASN A O 1
ATOM 1078 N N . GLY A 1 141 ? 9.681 -3.370 10.793 1.00 61.91 141 GLY A N 1
ATOM 1079 C CA . GLY A 1 141 ? 11.124 -3.222 11.034 1.00 61.91 141 GLY A CA 1
ATOM 1080 C C . GLY A 1 141 ? 11.674 -1.813 10.787 1.00 61.91 141 GLY A C 1
ATOM 1081 O O . GLY A 1 141 ? 12.877 -1.606 10.935 1.00 61.91 141 GLY A O 1
ATOM 1082 N N . ALA A 1 142 ? 10.817 -0.841 10.453 1.00 50.59 142 ALA A N 1
ATOM 1083 C CA . ALA A 1 142 ? 11.130 0.564 10.693 1.00 50.59 142 ALA A CA 1
ATOM 1084 C C . ALA A 1 142 ? 11.224 0.803 12.222 1.00 50.59 142 ALA A C 1
ATOM 1086 O O . ALA A 1 142 ? 10.300 0.390 12.931 1.00 50.59 142 ALA A O 1
ATOM 1087 N N . PRO A 1 143 ? 12.328 1.372 12.739 1.00 44.97 143 PRO A N 1
ATOM 1088 C CA . PRO A 1 143 ? 12.479 1.707 14.153 1.00 44.97 143 PRO A CA 1
ATOM 1089 C C . PRO A 1 143 ? 11.498 2.793 14.611 1.00 44.97 143 PRO A C 1
ATOM 1091 O O . PRO A 1 143 ? 11.057 3.609 13.768 1.00 44.97 143 PRO A O 1
#

Nearest PDB structures (foldseek):
  7sfn-assembly1_A  TM=5.665E-01  e=7.880E-01  Streptomyces avermitilis
  7sfn-assembly1_B  TM=5.270E-01  e=5.502E-01  Streptomyces avermitilis
  8gmm-assembly2_B  TM=4.921E-01  e=4.482E-01  Stenotrophomonas maltophilia
  7sfp-assembly1_A  TM=4.901E-01  e=3.148E+00  Streptomyces ossamyceticus

Organism: NCBI:txid2650745

Mean predicted aligned error: 11.03 Å

Solvent-accessible surface area (backbone atoms only — not comparable to full-atom values): 8145 Å² total; per-residue (Å²): 140,83,85,81,81,80,80,77,79,78,78,75,71,76,73,74,78,77,77,71,56,89,75,60,44,45,80,42,59,52,86,72,49,79,67,82,66,75,41,52,22,41,33,42,33,30,40,58,94,73,65,46,75,48,53,39,39,33,38,35,35,76,52,90,62,32,30,43,32,44,35,34,45,88,89,43,78,46,51,28,38,31,36,23,26,37,33,57,95,83,56,45,53,28,32,44,33,35,43,70,96,48,79,60,27,29,28,37,72,42,70,49,98,84,71,47,65,34,34,48,29,35,18,51,64,95,76,10,69,77,74,40,33,46,37,37,36,39,51,69,82,69,131

Sequence (143 aa):
MILSLLMQMATSTPPMPPPASRGLCTPVQPEFAKFQVDEDYHVIGQQRRTGKLYSGTLRVQRVGSHYQLIRVVGGKSVRGVATPVVCGPDEVHLLQIRYANEPAFNCKMSINYDNYSVASCGPGGRDGWAVTGLEAWYPNGAP

Radius of gyration: 16.86 Å; Cα contacts (8 Å, |Δi|>4): 311; chains: 1; bounding box: 48×54×36 Å

Secondary structure (DSSP, 8-state):
------------PPPPPPPPPTTTEEE--GGGG---SSEEEEEEEE-TTT--EEEEEEEEEEETTEEEEEEEETTEEEEEEEEEEEETTTTEEEEEEEETTS--EEEEEEE-TTS-EEEEEEESSTTGGGSS-EEEEEETT--

Foldseek 3Di:
DDDDDDDPPPPPDADDDDDDDPDFKDFDAPVVQPDDAQFKWWKWWAWLVPRDIWIWMWHWHDDGRWTWIWTAIPNDTWIKIWTWMQGDPVRQTWTFMDIVPFAIKIWGWDQDPVRWTKIWIFADDPVRNNPGIIMIITTDPDD

pLDDT: mean 73.45, std 16.03, range [33.59, 94.31]